Protein 3U2A (pdb70)

Solvent-accessible surface area: 6247 Å² total

CATH classification: 3.30.450.310

Structure (mmCIF, N/CA/C/O backbone):
data_3U2A
#
_entry.id   3U2A
#
_cell.length_a   63.799
_cell.length_b   41.895
_cell.length_c   48.659
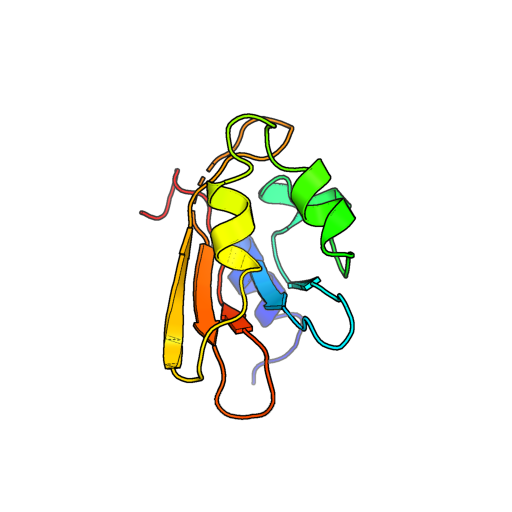_cell.angle_alpha   90.00
_cell.angle_beta   107.52
_cell.angle_gamma   90.00
#
_symmetry.space_group_name_H-M   'C 1 2 1'
#
loop_
_entity.id
_entity.type
_entity.pdbx_description
1 polymer 'GGDEF family protein'
2 water water
#
loop_
_atom_site.group_PDB
_atom_site.id
_atom_site.type_symbol
_atom_site.label_atom_id
_atom_site.label_alt_id
_atom_site.label_comp_id
_atom_site.label_asym_id
_atom_site.label_entity_id
_atom_site.label_seq_id
_atom_site.pdbx_PDB_ins_code
_atom_site.Cartn_x
_atom_site.Cartn_y
_atom_site.Cartn_z
_atom_site.occupancy
_atom_site.B_iso_or_equiv
_atom_site.auth_seq_id
_atom_site.auth_comp_id
_atom_site.auth_asym_id
_atom_site.auth_atom_id
_atom_site.pdbx_PDB_model_num
ATOM 1 N N . ILE A 1 9 ? 21.046 0.348 58.165 1.00 48.26 10 ILE A N 1
ATOM 2 C CA . ILE A 1 9 ? 21.130 0.051 56.703 1.00 44.83 10 ILE A CA 1
ATOM 3 C C . ILE A 1 9 ? 20.279 1.054 55.898 1.00 40.76 10 ILE A C 1
ATOM 4 O O . ILE A 1 9 ? 19.524 1.839 56.483 1.00 43.35 10 ILE A O 1
ATOM 9 N N . TRP A 1 10 ? 20.426 1.041 54.573 1.00 47.44 11 TRP A N 1
ATOM 10 C CA . TRP A 1 10 ? 19.594 1.858 53.688 1.00 37.09 11 TRP A CA 1
ATOM 11 C C . TRP A 1 10 ? 19.010 0.978 52.579 1.00 35.49 11 TRP A C 1
ATOM 12 O O . TRP A 1 10 ? 19.724 0.152 52.008 1.00 40.59 11 TRP A O 1
ATOM 23 N N . ASP A 1 11 ?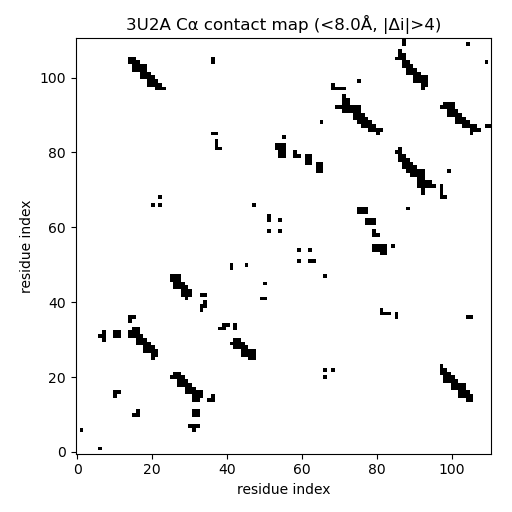 17.717 1.146 52.291 1.00 29.20 12 ASP A N 1
ATOM 24 C CA . ASP A 1 11 ? 17.037 0.398 51.223 1.00 25.56 12 ASP A CA 1
ATOM 25 C C . ASP A 1 11 ? 16.093 1.270 50.376 1.00 26.29 12 ASP A C 1
ATOM 26 O O . ASP A 1 11 ? 16.038 2.488 50.557 1.00 20.37 12 ASP A O 1
ATOM 31 N N . ALA A 1 12 ? 15.349 0.643 49.465 1.00 25.30 13 ALA A N 1
ATOM 32 C CA . ALA A 1 12 ? 14.470 1.374 48.538 1.00 25.56 13 ALA A CA 1
ATOM 33 C C . ALA A 1 12 ? 13.367 2.154 49.251 1.00 25.01 13 ALA A C 1
ATOM 34 O O . ALA A 1 12 ? 13.026 3.270 48.835 1.00 21.32 13 ALA A O 1
ATOM 36 N N . THR A 1 13 ? 12.819 1.571 50.320 1.00 24.15 14 THR A N 1
ATOM 37 C CA A THR A 1 13 ? 11.794 2.265 51.102 0.50 23.61 14 THR A CA 1
ATOM 38 C CA B THR A 1 13 ? 11.807 2.228 51.148 0.50 21.70 14 THR A CA 1
ATOM 39 C C . THR A 1 13 ? 12.352 3.504 51.796 1.00 20.77 14 THR A C 1
ATOM 40 O O . THR A 1 13 ? 11.677 4.530 51.827 1.00 19.65 14 THR A O 1
ATOM 47 N N . ALA A 1 14 ? 13.577 3.418 52.326 1.00 17.56 15 ALA A N 1
ATOM 48 C CA . ALA A 1 14 ? 14.245 4.587 52.924 1.00 19.02 15 ALA A CA 1
ATOM 49 C C . ALA A 1 14 ? 14.441 5.704 51.897 1.00 18.19 15 ALA A C 1
ATOM 50 O O . ALA A 1 14 ? 14.180 6.882 52.185 1.00 16.65 15 ALA A O 1
ATOM 52 N N . THR A 1 15 ? 14.877 5.336 50.695 1.00 14.85 16 THR A N 1
ATOM 53 C CA . THR A 1 15 ? 14.997 6.297 49.604 1.00 15.28 16 THR A CA 1
ATOM 54 C C . THR A 1 15 ? 13.667 7.001 49.335 1.00 14.34 16 THR A C 1
ATOM 55 O O . THR A 1 15 ? 13.622 8.228 49.305 1.00 13.44 16 THR A O 1
ATOM 59 N N . LEU A 1 16 ? 12.584 6.240 49.189 1.00 14.28 17 LEU A N 1
ATOM 60 C CA . LEU A 1 16 ? 11.284 6.853 48.915 1.00 15.63 17 LEU A CA 1
ATOM 61 C C . LEU A 1 16 ? 10.776 7.733 50.065 1.00 15.79 17 LEU A C 1
ATOM 62 O O . LEU A 1 16 ? 10.184 8.784 49.820 1.00 17.14 17 LEU A O 1
ATOM 67 N N . GLU A 1 17 ? 11.032 7.314 51.305 1.00 17.10 18 GLU A N 1
ATOM 68 C CA . GLU A 1 17 ? 10.651 8.080 52.492 1.00 18.25 18 GLU A CA 1
ATOM 69 C C . GLU A 1 17 ? 11.320 9.447 52.530 1.00 13.76 18 GLU A C 1
ATOM 70 O O . GLU A 1 17 ? 10.650 10.451 52.767 1.00 13.28 18 GLU A O 1
ATOM 76 N N . ALA A 1 18 ? 12.637 9.470 52.312 1.00 13.94 19 ALA A N 1
ATOM 77 C CA . ALA A 1 18 ? 13.401 10.716 52.314 1.00 12.97 19 ALA A CA 1
ATOM 78 C C . ALA A 1 18 ? 13.016 11.637 51.144 1.00 11.69 19 ALA A C 1
ATOM 79 O O . ALA A 1 18 ? 12.845 12.834 51.333 1.00 11.60 19 ALA A O 1
ATOM 81 N N . LEU A 1 19 ? 12.882 11.065 49.945 1.00 12.05 20 LEU A N 1
ATOM 82 C CA . LEU A 1 19 ? 12.442 11.810 48.759 1.00 12.70 20 LEU A CA 1
ATOM 83 C C . LEU A 1 19 ? 11.048 12.417 48.962 1.00 13.40 20 LEU A C 1
ATOM 84 O O . LEU A 1 19 ? 10.818 13.601 48.673 1.00 13.41 20 LEU A O 1
ATOM 89 N N . GLY A 1 20 ? 10.135 11.611 49.492 1.00 14.16 21 GLY A N 1
ATOM 90 C CA . GLY A 1 20 ? 8.771 12.053 49.778 1.00 15.56 21 GLY A CA 1
ATOM 91 C C . GLY A 1 20 ? 8.732 13.168 50.805 1.00 13.31 21 GLY A C 1
ATOM 92 O O . GLY A 1 20 ? 7.971 14.126 50.663 1.00 14.36 21 GLY A O 1
ATOM 93 N N . ALA A 1 21 ? 9.562 13.040 51.839 1.00 13.72 22 ALA A N 1
ATOM 94 C CA . ALA A 1 21 ? 9.626 14.009 52.931 1.00 14.26 22 ALA A CA 1
ATOM 95 C C . ALA A 1 21 ? 10.140 15.361 52.439 1.00 13.42 22 ALA A C 1
ATOM 96 O O . ALA A 1 21 ? 9.640 16.409 52.841 1.00 16.04 22 ALA A O 1
ATOM 98 N N . ALA A 1 22 ? 11.135 15.312 51.554 1.00 15.98 23 ALA A N 1
ATOM 99 C CA . ALA A 1 22 ? 11.718 16.502 50.950 1.00 17.05 23 ALA A CA 1
ATOM 100 C C . ALA A 1 22 ? 10.856 17.081 49.821 1.00 16.86 23 ALA A C 1
ATOM 101 O O . ALA A 1 22 ? 11.036 18.236 49.446 1.00 19.22 23 ALA A O 1
ATOM 103 N N . ASP A 1 23 ? 9.912 16.284 49.306 1.00 13.66 24 ASP A N 1
ATOM 104 C CA . ASP A 1 23 ? 9.080 16.641 48.143 1.00 14.46 24 ASP A CA 1
ATOM 105 C C . ASP A 1 23 ? 9.937 16.795 46.888 1.00 17.44 24 ASP A C 1
ATOM 106 O O . ASP A 1 23 ? 9.794 17.755 46.138 1.00 17.60 24 ASP A O 1
ATOM 111 N N . VAL A 1 24 ? 10.838 15.837 46.694 1.00 12.42 25 VAL A N 1
ATOM 112 C CA A VAL A 1 24 ? 11.836 15.847 45.622 0.50 11.94 25 VAL A CA 1
ATOM 113 C CA B VAL A 1 24 ? 11.737 15.876 45.544 0.50 11.94 25 VAL A CA 1
ATOM 114 C C . VAL A 1 24 ? 11.724 14.532 44.821 1.00 12.48 25 VAL A C 1
ATOM 115 O O . VAL A 1 24 ? 11.269 13.510 45.364 1.00 12.11 25 VAL A O 1
ATOM 122 N N . ALA A 1 25 ? 12.161 14.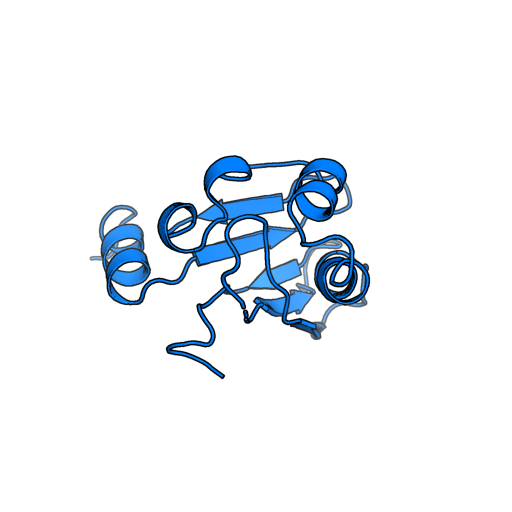540 43.563 1.00 12.86 26 ALA A N 1
ATOM 123 C CA . ALA A 1 25 ? 12.278 13.302 42.797 1.00 11.42 26 ALA A CA 1
ATOM 124 C C . ALA A 1 25 ? 13.667 13.196 42.161 1.00 11.90 26 ALA A C 1
ATOM 125 O O . ALA A 1 25 ? 14.371 14.201 41.987 1.00 13.17 26 ALA A O 1
ATOM 127 N N . LEU A 1 26 ? 14.071 11.972 41.847 1.00 11.57 27 LEU A N 1
ATOM 128 C CA . LEU A 1 26 ? 15.315 11.748 41.134 1.00 10.95 27 LEU A CA 1
ATOM 129 C C . LEU A 1 26 ? 14.984 11.411 39.684 1.00 10.90 27 LEU A C 1
ATOM 130 O O . LEU A 1 26 ? 13.938 10.840 39.402 1.00 13.12 27 LEU A O 1
ATOM 135 N N . TRP A 1 27 ? 15.873 11.776 38.772 1.00 11.72 28 TRP A N 1
ATOM 136 C CA . TRP A 1 27 ? 15.662 11.509 37.351 1.00 11.83 28 TRP A CA 1
ATOM 137 C C . TRP A 1 27 ? 16.949 11.035 36.696 1.00 13.30 28 TRP A C 1
ATOM 138 O O . TRP A 1 27 ? 18.065 11.417 37.112 1.00 12.85 28 TRP A O 1
ATOM 149 N N . ILE A 1 28 ? 16.776 10.170 35.696 1.00 11.40 29 ILE A N 1
ATOM 150 C CA . ILE A 1 28 ? 17.843 9.779 34.783 1.00 12.03 29 ILE A CA 1
ATOM 151 C C . ILE A 1 28 ? 17.312 9.914 33.358 1.00 11.65 29 ILE A C 1
ATOM 152 O O . ILE A 1 28 ? 16.215 9.443 33.054 1.00 13.10 29 ILE A O 1
ATOM 157 N N . TRP A 1 29 ? 18.101 10.563 32.503 1.00 12.64 30 TRP A N 1
ATOM 158 C CA . TRP A 1 29 ? 17.733 10.783 31.103 1.00 11.08 30 TRP A CA 1
ATOM 159 C C . TRP A 1 29 ? 18.711 1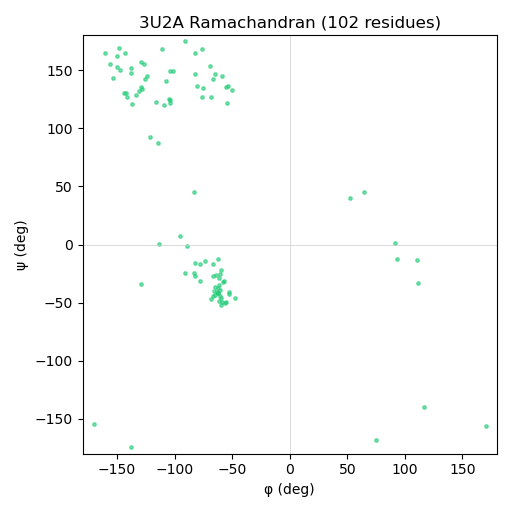0.046 30.193 1.00 11.40 30 TRP A C 1
ATOM 160 O O . TRP A 1 29 ? 19.937 10.234 30.274 1.00 12.02 30 TRP A O 1
ATOM 171 N N . GLU A 1 30 ? 18.171 9.164 29.361 1.00 11.65 31 GLU A N 1
ATOM 172 C CA . GLU A 1 30 ? 18.999 8.353 28.463 1.00 14.12 31 GLU A CA 1
ATOM 173 C C . GLU A 1 30 ? 18.584 8.610 27.019 1.00 13.79 31 GLU A C 1
ATOM 174 O O . GLU A 1 30 ? 17.659 7.949 26.516 1.00 14.27 31 GLU A O 1
ATOM 180 N N . PRO A 1 31 ? 19.244 9.572 26.342 1.00 12.99 32 PRO A N 1
ATOM 181 C CA . PRO A 1 31 ? 18.840 9.875 24.968 1.00 14.38 32 PRO A CA 1
ATOM 182 C C . PRO A 1 31 ? 18.981 8.693 24.004 1.00 15.66 32 PRO A C 1
ATOM 183 O O . PRO A 1 31 ? 18.220 8.610 23.049 1.00 16.17 32 PRO A O 1
ATOM 187 N N . GLU A 1 32 ? 19.932 7.788 24.261 1.00 14.01 33 GLU A N 1
ATOM 188 C CA . GLU A 1 32 ? 20.124 6.598 23.424 1.00 19.20 33 GLU A CA 1
ATOM 189 C C . GLU A 1 32 ? 18.876 5.729 23.332 1.00 18.74 33 GLU A C 1
ATOM 190 O O . GLU A 1 32 ? 18.638 5.090 22.310 1.00 20.94 33 GLU A O 1
ATOM 196 N N . THR A 1 33 ? 18.095 5.710 24.409 1.00 16.51 34 THR A N 1
ATOM 197 C CA . THR A 1 33 ? 16.921 4.833 24.513 1.00 16.10 34 THR A CA 1
ATOM 198 C C . THR A 1 33 ? 15.616 5.631 24.552 1.00 13.38 34 THR A C 1
ATOM 199 O O . THR A 1 33 ? 14.520 5.051 24.619 1.00 14.44 34 THR A O 1
ATOM 203 N N . ASP A 1 34 ? 15.741 6.957 24.483 1.00 13.71 35 ASP A N 1
ATOM 204 C CA . ASP A 1 34 ? 14.608 7.893 24.617 1.00 15.54 35 ASP A CA 1
ATOM 205 C C . ASP A 1 34 ? 13.784 7.641 25.892 1.00 15.36 35 ASP A C 1
ATOM 206 O O . ASP A 1 34 ? 12.544 7.697 25.872 1.00 15.93 35 ASP A O 1
ATOM 211 N N . ARG A 1 35 ? 14.491 7.348 26.983 1.00 13.31 36 ARG A N 1
ATOM 212 C CA A ARG A 1 35 ? 13.870 7.014 28.260 0.50 14.29 36 ARG A CA 1
ATOM 213 C CA B ARG A 1 35 ? 13.860 7.023 28.254 0.50 14.19 36 ARG A CA 1
ATOM 214 C C . ARG A 1 35 ? 14.257 8.021 29.338 1.00 15.00 36 ARG A C 1
ATOM 215 O O . ARG A 1 35 ? 15.449 8.171 29.656 1.00 12.97 36 ARG A O 1
ATOM 230 N N . LEU A 1 36 ? 13.253 8.706 29.891 1.00 12.25 37 LEU A N 1
ATOM 231 C CA . LEU A 1 36 ? 13.425 9.527 31.086 1.00 11.40 37 LEU A CA 1
ATOM 232 C C . LEU A 1 36 ? 12.815 8.734 32.244 1.00 11.95 37 LEU A C 1
ATOM 233 O O . LEU A 1 36 ? 11.634 8.373 32.212 1.00 15.89 37 LEU A O 1
ATOM 238 N N . ARG A 1 37 ? 13.613 8.445 33.261 1.00 12.65 38 ARG A N 1
ATOM 239 C CA . ARG A 1 37 ? 13.112 7.729 34.435 1.00 14.51 38 ARG A CA 1
ATOM 240 C C . ARG A 1 37 ? 12.996 8.640 35.647 1.00 15.47 38 ARG A C 1
ATOM 241 O O . ARG A 1 37 ? 13.864 9.488 35.877 1.00 12.18 38 ARG A O 1
ATOM 249 N N . LEU A 1 38 ? 11.919 8.454 36.416 1.00 12.71 39 LEU A N 1
ATOM 250 C CA . LEU A 1 38 ? 11.687 9.200 37.655 1.00 14.03 39 LEU A CA 1
ATOM 251 C C . LEU A 1 38 ? 11.485 8.287 38.864 1.00 19.48 39 LEU A C 1
ATOM 252 O O . LEU A 1 38 ? 10.905 7.200 38.747 1.00 18.85 39 LEU A O 1
ATOM 257 N N . ASN A 1 39 ? 11.974 8.740 40.018 1.00 16.02 40 ASN A N 1
ATOM 258 C CA . ASN A 1 39 ? 11.810 8.043 41.287 1.00 14.83 40 ASN A CA 1
ATOM 259 C C . ASN A 1 39 ? 11.623 9.059 42.415 1.00 15.22 40 ASN A C 1
ATOM 260 O O . ASN A 1 39 ? 12.397 10.004 42.539 1.00 16.13 40 ASN A O 1
ATOM 265 N N . GLY A 1 40 ? 10.602 8.855 43.238 1.00 17.11 41 GLY A N 1
ATOM 266 C CA . GLY A 1 40 ? 10.351 9.739 44.376 1.00 15.73 41 GLY A CA 1
ATOM 267 C C . GLY A 1 40 ? 9.028 10.456 44.239 1.00 14.87 41 GLY A C 1
ATOM 268 O O . GLY A 1 40 ? 8.047 9.871 43.776 1.00 14.65 41 GLY A O 1
ATOM 269 N N . ALA A 1 41 ? 9.013 11.738 44.605 1.00 13.99 42 ALA A N 1
ATOM 270 C CA . ALA A 1 41 ? 7.766 12.505 44.742 1.00 15.17 42 ALA A CA 1
ATOM 271 C C . ALA A 1 41 ? 7.250 13.070 43.414 1.00 14.72 42 ALA A C 1
ATOM 272 O O . ALA A 1 41 ? 6.839 14.242 43.339 1.00 15.17 42 ALA A O 1
ATOM 274 N N . ALA A 1 42 ? 7.256 12.237 42.371 1.00 14.72 43 ALA A N 1
ATOM 275 C CA . ALA A 1 42 ? 6.822 12.683 41.043 1.00 15.82 43 ALA A CA 1
ATOM 276 C C . ALA A 1 42 ? 5.376 13.192 41.067 1.00 16.75 43 ALA A C 1
ATOM 277 O O . ALA A 1 42 ? 5.095 14.294 40.581 1.00 14.45 43 ALA A O 1
ATOM 279 N N . ARG A 1 43 ? 4.470 12.412 41.651 1.00 16.84 44 ARG A N 1
ATOM 280 C CA . ARG A 1 43 ? 3.056 12.799 41.713 1.00 19.73 44 ARG A CA 1
ATOM 281 C C . ARG A 1 43 ? 2.849 14.170 42.367 1.00 20.11 44 ARG A C 1
ATOM 282 O O . ARG A 1 43 ? 2.148 15.032 41.811 1.00 19.68 44 ARG A O 1
ATOM 290 N N . ALA A 1 44 ? 3.473 14.368 43.534 1.00 19.07 45 ALA A N 1
ATOM 291 C CA . ALA A 1 44 ? 3.407 15.633 44.263 1.00 18.79 45 ALA A CA 1
ATOM 292 C C . ALA A 1 44 ? 3.886 16.825 43.440 1.00 20.90 45 ALA A C 1
ATOM 293 O O . ALA A 1 44 ? 3.395 17.948 43.616 1.00 20.75 45 ALA A O 1
ATOM 295 N N . LEU A 1 45 ? 4.838 16.578 42.542 1.00 17.03 46 LEU A N 1
ATOM 296 C CA . LEU A 1 45 ? 5.445 17.640 41.754 1.00 18.79 46 LEU A CA 1
ATOM 297 C C . LEU A 1 45 ? 4.725 17.932 40.433 1.00 19.36 46 LEU A C 1
ATOM 298 O O . LEU A 1 45 ? 5.139 18.823 39.683 1.00 20.10 46 LEU A O 1
ATOM 303 N N . GLY A 1 46 ? 3.666 17.179 40.145 1.00 16.85 47 GLY A N 1
ATOM 304 C CA . GLY A 1 46 ? 2.945 17.330 38.882 1.00 16.89 47 GLY A CA 1
ATOM 305 C C . GLY A 1 46 ? 3.474 16.403 37.798 1.00 18.55 47 GLY A C 1
ATOM 306 O O . GLY A 1 46 ? 2.965 16.384 36.668 1.00 18.56 47 GLY A O 1
ATOM 307 N N . LEU A 1 47 ? 4.474 15.599 38.159 1.00 14.78 48 LEU A N 1
ATOM 308 C CA . LEU A 1 47 ? 5.164 14.736 37.199 1.00 14.57 48 LEU A CA 1
ATOM 309 C C . LEU A 1 47 ? 4.614 13.311 37.159 1.00 14.63 48 LEU A C 1
ATOM 310 O O . LEU A 1 47 ? 5.164 12.436 36.488 1.00 16.35 48 LEU A O 1
ATOM 315 N N . GLY A 1 48 ? 3.514 13.090 37.872 1.00 13.34 49 GLY A N 1
ATOM 316 C CA . GLY A 1 48 ? 2.872 11.783 37.937 1.00 16.70 49 GLY A CA 1
ATOM 317 C C . GLY A 1 48 ? 2.646 11.076 36.611 1.00 19.87 49 GLY A C 1
ATOM 318 O O . GLY A 1 48 ? 2.930 9.881 36.510 1.00 22.58 49 GLY A O 1
ATOM 319 N N . PRO A 1 49 ? 2.129 11.795 35.590 1.00 21.01 50 PRO A N 1
ATOM 320 C CA . PRO A 1 49 ? 1.911 11.199 34.261 1.00 20.66 50 PRO A CA 1
ATOM 321 C C . PRO A 1 49 ? 3.170 10.650 33.574 1.00 22.29 50 PRO A C 1
ATOM 322 O O . PRO A 1 49 ? 3.060 9.802 32.689 1.00 23.54 50 PRO A O 1
ATOM 326 N N . LEU A 1 50 ? 4.340 11.131 33.980 1.00 18.64 51 LEU A N 1
ATOM 327 C CA . LEU A 1 50 ? 5.609 10.709 33.384 1.00 18.68 51 LEU A CA 1
ATOM 328 C C . LEU A 1 50 ? 6.242 9.520 34.087 1.00 17.94 51 LEU A C 1
ATOM 329 O O . LEU A 1 50 ? 7.055 8.813 33.497 1.00 19.21 51 LEU A O 1
ATOM 334 N N . ALA A 1 51 ? 5.905 9.337 35.3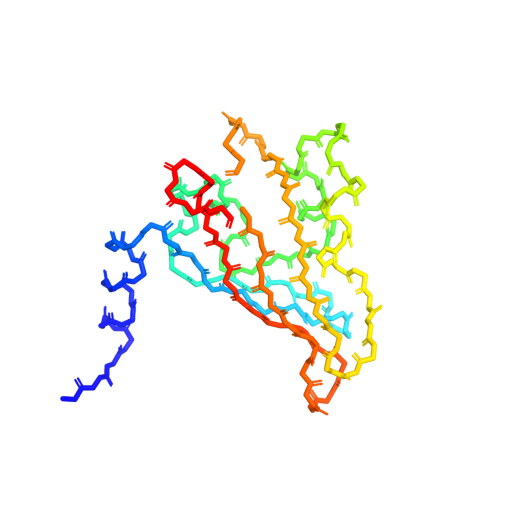57 1.00 17.85 52 ALA A N 1
ATOM 335 C CA . ALA A 1 51 ? 6.541 8.311 36.187 1.00 16.60 52 ALA A CA 1
ATOM 336 C C . ALA A 1 51 ? 5.895 6.946 35.961 1.00 19.16 52 ALA A C 1
ATOM 337 O O . ALA A 1 51 ? 4.685 6.872 35.742 1.00 21.17 52 ALA A O 1
ATOM 339 N N . PRO A 1 52 ? 6.678 5.854 36.050 1.00 18.91 53 PRO A N 1
ATOM 340 C CA . PRO A 1 52 ? 8.102 5.733 36.402 1.00 17.81 53 PRO A CA 1
ATOM 341 C C . PRO A 1 52 ? 9.074 6.003 35.239 1.00 17.04 53 PRO A C 1
ATOM 342 O O . PRO A 1 52 ? 10.276 6.205 35.466 1.00 17.48 53 PRO A O 1
ATOM 346 N N . GLU A 1 53 ? 8.556 5.988 34.011 1.00 17.33 54 GLU A N 1
ATOM 347 C CA . GLU A 1 53 ? 9.374 6.177 32.812 1.00 17.05 54 GLU A CA 1
ATOM 348 C C . GLU A 1 53 ? 8.534 6.749 31.694 1.00 16.30 54 GLU A C 1
ATOM 349 O O . GLU A 1 53 ? 7.363 6.404 31.569 1.00 18.05 54 GLU A O 1
ATOM 355 N N . CYS A 1 54 ? 9.133 7.628 30.894 1.00 14.67 55 CYS A N 1
ATOM 356 C CA . CYS A 1 54 ? 8.451 8.225 29.744 1.00 13.02 55 CYS A CA 1
ATOM 357 C C . CYS A 1 54 ? 9.418 8.522 28.611 1.00 13.65 55 CYS A C 1
ATOM 358 O O . CYS A 1 54 ? 10.634 8.460 28.790 1.00 14.62 55 CYS A O 1
ATOM 361 N N . SER A 1 55 ? 8.857 8.848 27.447 1.00 14.71 56 SER A N 1
ATOM 362 C CA . SER A 1 55 ? 9.627 9.317 26.307 1.00 14.82 56 SER A CA 1
ATOM 363 C C . SER A 1 55 ? 9.922 10.807 26.420 1.00 14.14 56 SER A C 1
ATOM 364 O O . SER A 1 55 ? 9.284 11.536 27.198 1.00 12.30 56 SER A O 1
ATOM 367 N N . SER A 1 56 ? 10.865 11.276 25.614 1.00 14.09 57 SER A N 1
ATOM 368 C CA . SER A 1 56 ? 11.108 12.716 25.540 1.00 13.99 57 SER A CA 1
ATOM 369 C C . SER A 1 56 ? 9.869 13.482 25.035 1.00 14.46 57 SER A C 1
ATOM 370 O O . SER A 1 56 ? 9.588 14.593 25.498 1.00 15.89 57 SER A O 1
ATOM 373 N N . ALA A 1 57 ? 9.106 12.878 24.122 1.00 14.60 58 ALA A N 1
ATOM 374 C CA . ALA A 1 57 ? 7.876 13.508 23.630 1.00 15.47 58 ALA A CA 1
ATOM 375 C C . ALA A 1 57 ? 6.838 13.714 24.729 1.00 16.25 58 ALA A C 1
ATOM 376 O O . ALA A 1 57 ? 6.208 14.770 24.787 1.00 14.26 58 ALA A O 1
ATOM 378 N N . ALA A 1 58 ? 6.671 12.716 25.600 1.00 14.93 59 ALA A N 1
ATOM 379 C CA . ALA A 1 58 ? 5.744 12.800 26.728 1.00 15.79 59 ALA A CA 1
ATOM 380 C C . ALA A 1 58 ? 6.166 13.911 27.699 1.00 15.43 59 ALA A C 1
ATOM 381 O O . ALA A 1 58 ? 5.328 14.658 28.217 1.00 14.25 59 ALA A O 1
ATOM 383 N N . PHE A 1 59 ? 7.471 13.998 27.935 1.00 14.47 60 PHE A N 1
ATOM 384 C CA . PHE A 1 59 ? 8.072 15.015 28.783 1.00 15.40 60 PHE A CA 1
ATOM 385 C C . PHE A 1 59 ? 7.760 16.421 28.233 1.00 16.07 60 PHE A C 1
ATOM 386 O O . PHE A 1 59 ? 7.239 17.283 28.963 1.00 13.52 60 PHE A O 1
ATOM 394 N N . ARG A 1 60 ? 8.048 16.643 26.952 1.00 14.43 61 ARG A N 1
ATOM 395 C CA . ARG A 1 60 ? 7.783 17.957 26.323 1.00 14.04 61 ARG A CA 1
ATOM 396 C C . ARG A 1 60 ? 6.303 18.323 26.366 1.00 18.05 61 ARG A C 1
ATOM 397 O O . ARG A 1 60 ? 5.950 19.487 26.602 1.00 17.46 61 ARG A O 1
ATOM 405 N N . ALA A 1 61 ? 5.445 17.324 26.156 1.00 16.69 62 ALA A N 1
ATOM 406 C CA . ALA A 1 61 ? 3.998 17.519 26.104 1.00 18.29 62 ALA A CA 1
ATOM 407 C C . ALA A 1 61 ? 3.412 17.943 27.452 1.00 17.35 62 ALA A C 1
ATOM 408 O O . ALA A 1 61 ? 2.394 18.623 27.502 1.00 19.12 62 ALA A O 1
ATOM 410 N N . LEU A 1 62 ? 4.066 17.554 28.539 1.00 15.83 63 LEU A N 1
ATOM 411 C CA . LEU A 1 62 ? 3.594 17.883 29.872 1.00 17.11 63 LEU A CA 1
ATOM 412 C C . LEU A 1 62 ? 3.997 19.291 30.316 1.00 14.33 63 LEU A C 1
ATOM 413 O O . LEU A 1 62 ? 3.316 19.891 31.141 1.00 16.24 63 LEU A O 1
ATOM 418 N N . ALA A 1 63 ? 5.103 19.809 29.787 1.00 13.49 64 ALA A N 1
ATOM 419 C CA . ALA A 1 63 ? 5.510 21.188 30.045 1.00 12.07 64 ALA A CA 1
ATOM 420 C C . ALA A 1 63 ? 4.410 22.156 29.592 1.00 13.51 64 ALA A C 1
ATOM 421 O O . ALA A 1 63 ? 3.719 21.887 28.605 1.00 13.60 64 ALA A O 1
ATOM 423 N N . LEU A 1 64 ? 4.227 23.258 30.318 1.00 13.39 65 LEU A N 1
ATOM 424 C CA . LEU A 1 64 ? 3.427 24.360 29.780 1.00 14.61 65 LEU A CA 1
ATOM 425 C C . LEU A 1 64 ? 4.047 24.752 28.432 1.00 13.09 65 LEU A C 1
ATOM 426 O O . LEU A 1 64 ? 5.271 24.798 28.311 1.00 13.48 65 LEU A O 1
ATOM 431 N N . PRO A 1 65 ? 3.207 24.972 27.399 1.00 13.86 66 PRO A N 1
ATOM 432 C CA . PRO A 1 65 ? 3.760 25.226 26.070 1.00 14.00 66 PRO A CA 1
ATOM 433 C C . PRO A 1 65 ? 4.795 26.355 26.053 1.00 14.57 66 PRO A C 1
ATOM 434 O O . PRO A 1 65 ? 5.835 26.204 25.415 1.00 14.95 66 PRO A O 1
ATOM 438 N N . GLN A 1 66 ? 4.531 27.456 26.761 1.00 14.82 67 GLN A N 1
ATOM 439 C CA . GLN A 1 66 ? 5.461 28.600 26.794 1.00 15.34 67 GLN A CA 1
ATOM 440 C C . GLN A 1 66 ? 6.794 28.299 27.494 1.00 16.57 67 GLN A C 1
ATOM 441 O O . GLN A 1 66 ? 7.770 29.047 27.335 1.00 16.26 67 GLN A O 1
ATOM 447 N N . ASP A 1 67 ? 6.821 27.208 28.264 1.00 16.58 68 ASP A N 1
ATOM 448 C CA . ASP A 1 67 ? 8.013 26.789 29.008 1.00 14.47 68 ASP A CA 1
ATOM 449 C C . ASP A 1 67 ? 8.809 25.674 28.327 1.00 17.29 68 ASP A C 1
ATOM 450 O O . ASP A 1 67 ? 9.746 25.137 28.928 1.00 17.34 68 ASP A O 1
ATOM 455 N N A ARG A 1 68 ? 8.468 25.335 27.086 0.50 16.52 69 ARG A N 1
ATOM 456 N N B ARG A 1 68 ? 8.426 25.328 27.094 0.50 15.54 69 ARG A N 1
ATOM 457 C CA A ARG A 1 68 ? 9.104 24.191 26.431 0.50 16.12 69 ARG A CA 1
ATOM 458 C CA B ARG A 1 68 ? 9.057 24.227 26.360 0.50 14.33 69 ARG A CA 1
ATOM 459 C C A ARG A 1 68 ? 10.565 24.386 26.025 0.50 14.80 69 ARG A C 1
ATOM 460 C C B ARG A 1 68 ? 10.560 24.412 26.156 0.50 13.01 69 ARG A C 1
ATOM 461 O O A ARG A 1 68 ? 11.306 23.408 25.917 0.50 16.26 69 ARG A O 1
ATOM 462 O O B ARG A 1 68 ? 11.317 23.454 26.318 0.50 11.83 69 ARG A O 1
ATOM 477 N N . ALA A 1 69 ? 10.986 25.636 25.838 1.00 13.58 70 ALA A N 1
ATOM 478 C CA . ALA A 1 69 ? 12.419 25.933 25.652 1.00 14.63 70 ALA A CA 1
ATOM 479 C C . ALA A 1 69 ? 13.211 25.575 26.907 1.00 12.75 70 ALA A C 1
ATOM 480 O O . ALA A 1 69 ? 14.276 24.946 26.815 1.00 13.44 70 ALA A O 1
ATOM 482 N N . GLN A 1 70 ? 12.688 25.968 28.071 1.00 13.84 71 GLN A N 1
ATOM 483 C CA . GLN A 1 70 ? 13.305 25.616 29.352 1.00 17.13 71 GLN A CA 1
ATOM 484 C C . GLN A 1 70 ? 13.298 24.106 29.638 1.00 14.33 71 GLN A C 1
ATOM 485 O O . GLN A 1 70 ? 14.312 23.563 30.070 1.00 16.47 71 GLN A O 1
ATOM 491 N N . ALA A 1 71 ? 12.176 23.426 29.365 1.00 12.54 72 ALA A N 1
ATOM 492 C CA . ALA A 1 71 ? 12.097 21.952 29.439 1.00 14.08 72 ALA A CA 1
ATOM 493 C C . ALA A 1 71 ? 13.183 21.247 28.621 1.00 14.93 72 ALA A C 1
ATOM 494 O O . ALA A 1 71 ? 13.766 20.244 29.061 1.00 12.63 72 ALA A O 1
ATOM 496 N N . GLU A 1 72 ? 13.444 21.778 27.424 1.00 12.43 73 GLU A N 1
ATOM 497 C CA . GLU A 1 72 ? 14.409 21.189 26.509 1.00 12.73 73 GLU A CA 1
ATOM 498 C C . GLU A 1 72 ? 15.818 21.219 27.065 1.00 14.51 73 GLU A C 1
ATOM 499 O O . GLU A 1 72 ? 16.643 20.371 26.690 1.00 12.17 73 GLU A O 1
ATOM 505 N N . GLU A 1 73 ? 16.097 22.186 27.946 1.00 12.13 74 GLU A N 1
ATOM 506 C CA . GLU A 1 73 ? 17.411 22.286 28.591 1.00 15.32 74 GLU A CA 1
ATOM 507 C C . GLU A 1 73 ? 17.756 21.047 29.428 1.00 14.84 74 GLU A C 1
ATOM 508 O O . GLU A 1 73 ? 18.936 20.753 29.635 1.00 14.58 74 GLU A O 1
ATOM 514 N N . VAL A 1 74 ? 16.735 20.325 29.903 1.00 13.79 75 VAL A N 1
ATOM 515 C CA . VAL A 1 74 ? 16.947 19.026 30.542 1.00 13.17 75 VAL A CA 1
ATOM 516 C C . VAL A 1 74 ? 17.417 17.950 29.537 1.00 13.35 75 VAL A C 1
ATOM 517 O O . VAL A 1 74 ? 18.387 17.226 29.806 1.00 14.52 75 VAL A O 1
ATOM 521 N N . LEU A 1 75 ? 16.742 17.867 28.387 1.00 12.89 76 LEU A N 1
ATOM 522 C CA . LEU A 1 75 ? 16.925 16.767 27.416 1.00 11.77 76 LEU A CA 1
ATOM 523 C C . LEU A 1 75 ? 18.100 16.937 26.465 1.00 12.42 76 LEU A C 1
ATOM 524 O O . LEU A 1 75 ? 18.603 15.938 25.937 1.00 16.66 76 LEU A O 1
ATOM 529 N N . LYS A 1 76 ? 18.508 18.186 26.234 1.00 12.73 77 LYS A N 1
ATOM 530 C CA . LYS A 1 76 ? 19.603 18.500 25.309 1.00 13.57 77 LYS A CA 1
ATOM 531 C C . LYS A 1 76 ? 20.858 17.729 25.676 1.00 13.96 77 LYS A C 1
ATOM 532 O O . LYS A 1 76 ? 21.350 17.870 26.790 1.00 15.91 77 LYS A O 1
ATOM 538 N N . PRO A 1 77 ? 21.395 16.918 24.740 1.00 16.00 78 PRO A N 1
ATOM 539 C CA . PRO A 1 77 ? 22.640 16.204 25.080 1.00 16.26 78 PRO A CA 1
ATOM 540 C C . PRO A 1 77 ? 23.795 17.169 25.305 1.00 15.87 78 PRO A C 1
ATOM 541 O O . PRO A 1 77 ? 23.851 18.240 24.684 1.00 18.06 78 PRO A O 1
ATOM 545 N N . ARG A 1 78 ? 24.685 16.807 26.219 1.00 16.14 79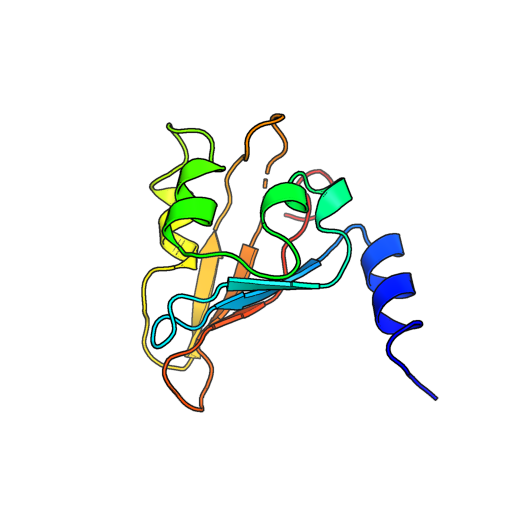 ARG A N 1
ATOM 546 C CA . ARG A 1 78 ? 25.863 17.611 26.507 1.00 16.40 79 ARG A CA 1
ATOM 547 C C . ARG A 1 78 ? 27.026 16.674 26.788 1.00 13.89 79 ARG A C 1
ATOM 548 O O . ARG A 1 78 ? 26.834 15.477 27.048 1.00 16.41 79 ARG A O 1
ATOM 556 N N . GLU A 1 79 ? 28.231 17.231 26.764 1.00 15.55 80 GLU A N 1
ATOM 557 C CA . GLU A 1 79 ? 29.435 16.457 27.054 1.00 15.55 80 GLU A CA 1
ATOM 558 C C . GLU A 1 79 ? 29.485 16.072 28.530 1.00 15.70 80 GLU A C 1
ATOM 559 O O . GLU A 1 79 ? 28.898 16.766 29.367 1.00 16.14 80 GLU A O 1
ATOM 565 N N . PRO A 1 80 ? 30.172 14.962 28.862 1.00 17.40 81 PRO A N 1
ATOM 566 C CA . PRO A 1 80 ? 30.265 14.540 30.261 1.00 17.38 81 PRO A CA 1
ATOM 567 C C . PRO A 1 80 ? 30.781 15.651 31.170 1.00 17.27 81 PRO A C 1
ATOM 568 O O . PRO A 1 80 ? 31.722 16.364 30.805 1.00 19.09 81 PRO A O 1
ATOM 572 N N . GLY A 1 81 ? 30.144 15.803 32.327 1.00 15.03 82 GLY A N 1
ATOM 573 C CA . GLY A 1 81 ? 30.503 16.851 33.265 1.00 16.95 82 GLY A CA 1
ATOM 574 C C . GLY A 1 81 ? 29.708 18.138 33.124 1.00 16.58 82 GLY A C 1
ATOM 575 O O . GLY A 1 81 ? 29.762 18.990 34.016 1.00 16.27 82 GLY A O 1
ATOM 576 N N . SER A 1 82 ? 28.964 18.283 32.022 1.00 15.01 83 SER A N 1
ATOM 577 C CA . SER A 1 82 ? 28.139 19.473 31.792 1.00 14.95 83 SER A CA 1
ATOM 578 C C . SER A 1 82 ? 26.966 19.543 32.778 1.00 14.54 83 SER A C 1
ATOM 579 O O . SER A 1 82 ? 26.200 18.585 32.912 1.00 17.03 83 SER A O 1
ATOM 582 N N . GLU A 1 83 ? 26.842 20.674 33.469 1.00 14.36 84 GLU A N 1
ATOM 583 C CA . GLU A 1 83 ? 25.728 20.881 34.394 1.00 15.90 84 GLU A CA 1
ATOM 584 C C . GLU A 1 83 ? 24.407 20.969 33.644 1.00 15.34 84 GLU A C 1
ATOM 585 O O . GLU A 1 83 ? 24.354 21.494 32.526 1.00 17.83 84 GLU A O 1
ATOM 591 N N . VAL A 1 84 ? 23.363 20.407 34.251 1.00 13.39 85 VAL A N 1
ATOM 592 C CA . VAL A 1 84 ? 21.989 20.583 33.801 1.00 13.14 85 VAL A CA 1
ATOM 593 C C . VAL A 1 84 ? 21.293 21.456 34.837 1.00 12.46 85 VAL A C 1
ATOM 594 O O . VAL A 1 84 ? 21.239 21.105 36.023 1.00 14.57 85 VAL A O 1
ATOM 598 N N . VAL A 1 85 ? 20.794 22.611 34.397 1.00 13.72 86 VAL A N 1
ATOM 599 C CA . VAL A 1 85 ? 20.006 23.507 35.248 1.00 18.92 86 VAL A CA 1
ATOM 600 C C . VAL A 1 85 ? 18.819 24.008 34.426 1.00 19.22 86 VAL A C 1
ATOM 601 O O . VAL A 1 85 ? 18.985 24.606 33.355 1.00 18.75 86 VAL A O 1
ATOM 605 N N . ALA A 1 86 ? 17.617 23.737 34.910 1.00 16.37 87 ALA A N 1
ATOM 606 C CA . ALA A 1 86 ? 16.427 24.169 34.198 1.00 16.32 87 ALA A CA 1
ATOM 607 C C . ALA A 1 86 ? 15.305 24.422 35.178 1.00 15.03 87 ALA A C 1
ATOM 608 O O . ALA A 1 86 ? 15.254 23.824 36.258 1.00 15.60 87 ALA A O 1
ATOM 610 N N . ARG A 1 87 ? 14.396 25.311 34.801 1.00 13.67 88 ARG A N 1
ATOM 611 C CA . ARG A 1 87 ? 13.205 25.523 35.606 1.00 16.63 88 ARG A CA 1
ATOM 612 C C . ARG A 1 87 ? 12.017 25.755 34.698 1.00 17.62 88 ARG A C 1
ATOM 613 O O . ARG A 1 87 ? 12.095 26.551 33.772 1.00 16.80 88 ARG A O 1
ATOM 621 N N . PHE A 1 88 ? 10.932 25.039 34.944 1.00 15.63 89 PHE A N 1
ATOM 622 C CA . PHE A 1 88 ? 9.740 25.185 34.111 1.00 14.51 89 PHE A CA 1
ATOM 623 C C . PHE A 1 88 ? 8.518 24.651 34.828 1.00 16.85 89 PHE A C 1
ATOM 624 O O . PHE A 1 88 ? 8.638 23.928 35.828 1.00 16.00 89 PHE A O 1
ATOM 632 N N . ARG A 1 89 ? 7.344 25.014 34.314 1.00 17.93 90 ARG A N 1
ATOM 633 C CA . ARG A 1 89 ? 6.089 24.567 34.892 1.00 19.69 90 ARG A CA 1
ATOM 634 C C . ARG A 1 89 ? 5.560 23.430 34.052 1.00 19.68 90 ARG A C 1
ATOM 635 O O . ARG A 1 89 ? 5.811 23.389 32.852 1.00 17.57 90 ARG A O 1
ATOM 643 N N . VAL A 1 90 ? 4.839 22.510 34.688 1.00 20.28 91 VAL A N 1
ATOM 644 C CA . VAL A 1 90 ? 4.102 21.475 33.962 1.00 21.57 91 VAL A CA 1
ATOM 645 C C . VAL A 1 90 ? 2.613 21.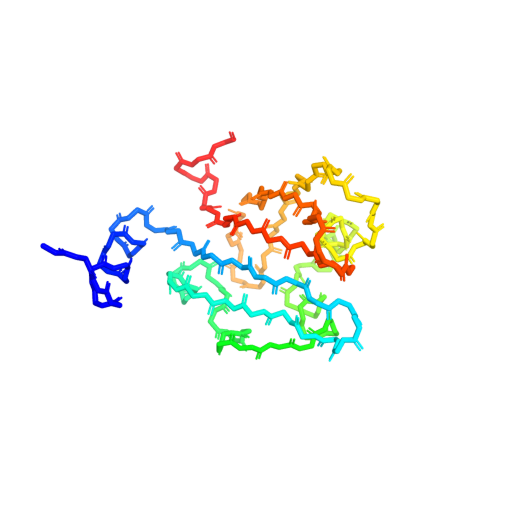739 34.120 1.00 20.01 91 VAL A C 1
ATOM 646 O O . VAL A 1 90 ? 2.217 22.572 34.943 1.00 20.68 91 VAL A O 1
ATOM 650 N N . ARG A 1 91 ? 1.792 21.039 33.335 1.00 23.16 92 ARG A N 1
ATOM 651 C CA . ARG A 1 91 ? 0.329 21.142 33.442 1.00 23.89 92 ARG A CA 1
ATOM 652 C C . ARG A 1 91 ? -0.091 20.964 34.896 1.00 24.23 92 ARG A C 1
ATOM 653 O O . ARG A 1 91 ? 0.378 20.047 35.573 1.00 26.21 92 ARG A O 1
ATOM 661 N N . GLY A 1 92 ? -0.957 21.850 35.380 1.00 24.29 93 GLY A N 1
ATOM 662 C CA . GLY A 1 92 ? -1.297 21.899 36.802 1.00 28.93 93 GLY A CA 1
ATOM 663 C C . GLY A 1 92 ? -0.748 23.177 37.411 1.00 34.36 93 GLY A C 1
ATOM 664 O O . GLY A 1 92 ? -1.334 23.741 38.339 1.00 37.77 93 GLY A O 1
ATOM 665 N N . GLY A 1 93 ? 0.393 23.625 36.889 1.00 33.23 94 GLY A N 1
ATOM 666 C CA . GLY A 1 93 ? 0.934 24.941 37.211 1.00 33.32 94 GLY A CA 1
ATOM 667 C C . GLY A 1 93 ? 2.205 25.033 38.042 1.00 30.58 94 GLY A C 1
ATOM 668 O O . GLY A 1 93 ? 2.798 26.113 38.113 1.00 36.56 94 GLY A O 1
ATOM 669 N N . GLU A 1 94 ? 2.646 23.945 38.674 1.00 29.98 95 GLU A N 1
ATOM 670 C CA . GLU A 1 94 ? 3.793 24.085 39.595 1.00 30.61 95 GLU A CA 1
ATOM 671 C C . GLU A 1 94 ? 5.177 24.109 38.933 1.00 29.42 95 GLU A C 1
ATOM 672 O O . GLU A 1 94 ? 5.454 23.324 38.033 1.00 33.04 95 GLU A O 1
ATOM 678 N N . THR A 1 95 ? 6.019 25.034 39.395 1.00 21.86 96 THR A N 1
ATOM 679 C CA . THR A 1 95 ? 7.348 25.258 38.839 1.00 20.70 96 THR A CA 1
ATOM 680 C C . THR A 1 95 ? 8.325 24.386 39.591 1.0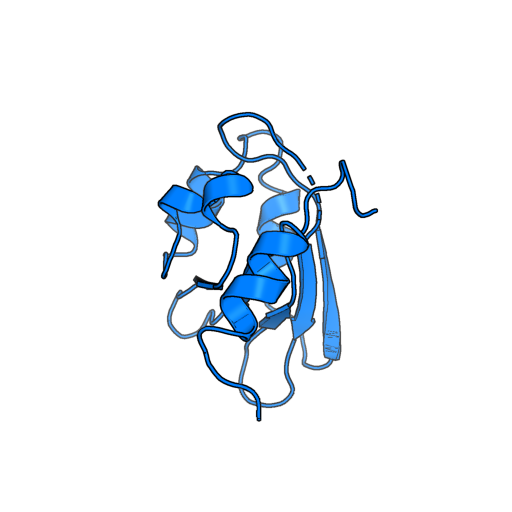0 19.25 96 THR A C 1
ATOM 681 O O . THR A 1 95 ? 8.332 24.370 40.825 1.00 22.90 96 THR A O 1
ATOM 692 N N . LEU A 1 97 ? 12.541 23.094 39.736 1.00 14.69 98 LEU A N 1
ATOM 693 C CA . LEU A 1 97 ? 13.927 23.223 39.381 1.00 14.52 98 LEU A CA 1
ATOM 694 C C . LEU A 1 97 ? 14.521 21.831 39.158 1.00 11.92 98 LEU A C 1
ATOM 695 O O . LEU A 1 97 ? 14.430 20.945 40.014 1.00 12.32 98 LEU A O 1
ATOM 700 N N . TRP A 1 98 ? 15.132 21.657 37.990 1.00 11.82 99 TRP A N 1
ATOM 701 C CA . TRP A 1 98 ? 15.880 20.446 37.652 1.00 11.31 99 TRP A CA 1
ATOM 702 C C . TRP A 1 98 ? 17.364 20.759 37.732 1.00 13.47 99 TRP A C 1
ATOM 703 O O . TRP A 1 98 ? 17.822 21.716 37.127 1.00 15.10 99 TRP A O 1
ATOM 714 N N . ARG A 1 99 ? 18.104 19.976 38.518 1.00 13.18 100 ARG A N 1
ATOM 715 C CA . ARG A 1 99 ? 19.554 20.144 38.648 1.00 11.78 100 ARG A CA 1
ATOM 716 C C . ARG A 1 99 ? 20.253 18.795 38.539 1.00 10.78 100 ARG A C 1
ATOM 717 O O . ARG A 1 99 ? 19.925 17.845 39.245 1.00 10.92 100 ARG A O 1
ATOM 725 N N . GLY A 1 100 ? 21.249 18.708 37.670 1.00 12.81 101 GLY A N 1
ATOM 726 C CA . GLY A 1 100 ? 22.011 17.465 37.555 1.00 11.38 101 GLY A CA 1
ATOM 727 C C . GLY A 1 100 ? 23.240 17.664 36.695 1.00 11.25 101 GLY A C 1
ATOM 728 O O . GLY A 1 100 ? 23.766 18.778 36.602 1.00 11.53 101 GLY A O 1
ATOM 729 N N . VAL A 1 101 ? 23.702 16.578 36.084 1.00 12.20 102 VAL A N 1
ATOM 730 C CA . VAL A 1 101 ? 24.925 16.628 35.285 1.00 13.00 102 VAL A CA 1
ATOM 731 C C . VAL A 1 101 ? 24.902 15.503 34.261 1.00 11.61 102 VAL A C 1
ATOM 732 O O . VAL A 1 101 ? 24.231 14.484 34.470 1.00 11.98 102 VAL A O 1
ATOM 736 N N . TRP A 1 102 ? 25.633 15.692 33.162 1.00 11.95 103 TRP A N 1
ATOM 737 C CA . TRP A 1 102 ? 25.913 14.619 32.221 1.00 13.51 103 TRP A CA 1
ATOM 738 C C . TRP A 1 102 ? 26.994 13.708 32.818 1.00 12.44 103 TRP A C 1
ATOM 739 O O . TRP A 1 102 ? 28.045 14.170 33.283 1.00 13.90 103 TRP A O 1
ATOM 750 N N . LEU A 1 103 ? 26.677 12.419 32.863 1.00 12.40 104 LEU A N 1
ATOM 751 C CA . LEU A 1 103 ? 27.506 11.425 33.549 1.00 12.74 104 LEU A CA 1
ATOM 752 C C . LEU A 1 103 ? 28.759 11.053 32.755 1.00 13.28 104 LEU A C 1
ATOM 753 O O . LEU A 1 103 ? 28.897 11.414 31.587 1.00 15.62 104 LEU A O 1
ATOM 758 N N . GLU A 1 104 ? 29.684 10.350 33.409 1.00 15.61 105 GLU A N 1
ATOM 759 C CA . GLU A 1 104 ? 30.935 9.958 32.773 1.00 19.51 105 GLU A CA 1
ATOM 760 C C . GLU A 1 104 ? 30.806 8.761 31.830 1.00 20.52 105 GLU A C 1
ATOM 761 O O . GLU A 1 104 ? 31.525 8.654 30.836 1.00 23.61 105 GLU A O 1
ATOM 767 N N . GLU A 1 105 ? 29.881 7.868 32.150 1.00 18.81 106 GLU A N 1
ATOM 768 C CA . GLU A 1 105 ? 29.703 6.646 31.402 1.00 23.28 106 GLU A CA 1
ATOM 769 C C . GLU A 1 105 ? 28.470 6.752 30.502 1.00 20.35 106 GLU A C 1
ATOM 770 O O . GLU A 1 105 ? 27.365 7.018 30.979 1.00 23.84 106 GLU A O 1
ATOM 776 N N . GLY A 1 106 ? 28.672 6.538 29.204 1.00 24.91 107 GLY A N 1
ATOM 777 C CA . GLY A 1 106 ? 27.604 6.675 28.214 1.00 25.77 107 GLY A CA 1
ATOM 778 C C . GLY A 1 106 ? 27.271 8.131 27.916 1.00 21.21 107 GLY A C 1
ATOM 779 O O . GLY A 1 106 ? 28.026 9.049 28.268 1.00 22.41 107 GLY A O 1
ATOM 780 N N . VAL A 1 107 ? 26.158 8.332 27.222 1.00 17.99 108 VAL A N 1
ATOM 781 C CA . VAL A 1 107 ? 25.644 9.659 26.937 1.00 16.43 108 VAL A CA 1
ATOM 782 C C . VAL A 1 107 ? 24.326 9.717 27.714 1.00 14.71 108 VAL A C 1
ATOM 783 O O . VAL A 1 107 ? 23.273 9.370 27.194 1.00 16.59 108 VAL A O 1
ATOM 787 N N . ARG A 1 108 ? 24.428 10.114 28.985 1.00 12.89 109 ARG A N 1
ATOM 788 C CA . ARG A 1 108 ? 23.319 10.060 29.957 1.00 12.55 109 ARG A CA 1
ATOM 789 C C . ARG A 1 108 ? 23.445 11.219 30.939 1.00 12.37 109 ARG A C 1
ATOM 790 O O . ARG A 1 108 ? 24.564 11.659 31.255 1.00 12.72 109 ARG A O 1
ATOM 798 N N . ALA A 1 109 ? 22.303 11.685 31.449 1.00 11.80 110 ALA A N 1
ATOM 799 C CA . ALA A 1 109 ? 22.270 12.707 32.501 1.00 11.28 110 ALA A CA 1
ATOM 800 C C . ALA A 1 109 ? 21.420 12.217 33.668 1.00 12.58 110 ALA A C 1
ATOM 801 O O . ALA A 1 109 ? 20.556 11.361 33.502 1.00 13.12 110 ALA A O 1
ATOM 803 N N . ALA A 1 110 ? 21.676 12.751 34.849 1.00 12.84 111 ALA A N 1
ATOM 804 C CA . ALA A 1 110 ? 20.891 12.391 36.032 1.00 12.62 111 ALA A CA 1
ATOM 805 C C . ALA A 1 110 ? 20.847 13.564 36.996 1.00 13.42 111 ALA A C 1
ATOM 806 O O . ALA A 1 110 ? 21.681 14.459 36.920 1.00 12.13 111 ALA A O 1
ATOM 808 N N . GLY A 1 111 ? 19.902 13.550 37.930 1.00 12.66 112 GLY A N 1
ATOM 809 C CA . GLY A 1 111 ? 19.864 14.596 38.925 1.00 11.76 112 GLY A CA 1
ATOM 810 C C . GLY A 1 111 ? 18.618 14.580 39.770 1.00 10.53 112 GLY A C 1
ATOM 811 O O . GLY A 1 111 ? 17.963 13.537 39.925 1.00 11.33 112 GLY A O 1
ATOM 812 N N . VAL A 1 112 ? 18.322 15.753 40.322 1.00 10.55 113 VAL A N 1
ATOM 813 C CA A VAL A 1 112 ? 17.159 15.957 41.187 0.50 10.62 113 VAL A CA 1
ATOM 814 C CA B VAL A 1 112 ? 17.164 15.943 41.180 0.50 10.61 113 VAL A CA 1
ATOM 815 C C . VAL A 1 112 ? 16.172 16.936 40.557 1.00 10.85 113 VAL A C 1
ATOM 816 O O . VAL A 1 112 ? 16.550 17.796 39.741 1.00 10.58 113 VAL A O 1
ATOM 823 N N . VAL A 1 113 ? 14.906 16.794 40.917 1.00 10.72 114 VAL A N 1
ATOM 824 C CA . VAL A 1 113 ? 13.908 17.785 40.568 1.00 10.86 114 VAL A CA 1
ATOM 825 C C . VAL A 1 113 ? 13.176 18.153 41.855 1.00 12.34 114 VAL A C 1
ATOM 826 O O . VAL A 1 113 ? 12.824 17.283 42.675 1.00 11.22 114 VAL A O 1
ATOM 830 N N . ALA A 1 114 ? 13.007 19.453 42.048 1.00 12.13 115 ALA A N 1
ATOM 831 C CA . ALA A 1 114 ? 12.510 19.983 43.306 1.00 13.99 115 ALA A CA 1
ATOM 832 C C . ALA A 1 114 ? 11.504 21.084 43.057 1.00 15.28 115 ALA A C 1
ATOM 833 O O . ALA A 1 114 ? 11.580 21.764 42.041 1.00 15.85 115 ALA A O 1
ATOM 835 N N . PRO A 1 115 ? 10.564 21.278 43.994 1.00 16.91 116 PRO A N 1
ATOM 836 C CA . PRO A 1 115 ? 9.624 22.394 43.830 1.00 19.65 116 PRO A CA 1
ATOM 837 C C . PRO A 1 115 ? 10.310 23.700 44.164 1.00 21.10 116 PRO A C 1
ATOM 838 O O . PRO A 1 115 ? 11.024 23.788 45.163 1.00 24.16 116 PRO A O 1
ATOM 842 N N . GLU A 1 116 ? 10.129 24.722 43.337 1.00 27.30 117 GLU A N 1
ATOM 843 C CA . GLU A 1 116 ? 10.832 25.971 43.623 1.00 29.84 117 GLU A CA 1
ATOM 844 C C . GLU A 1 116 ? 10.225 26.734 44.823 1.00 35.72 117 GLU A C 1
ATOM 845 O O . GLU A 1 116 ? 10.857 27.635 45.389 1.00 37.70 117 GLU A O 1
ATOM 851 N N . THR A 1 117 ? 9.021 26.322 45.226 1.00 34.66 118 THR A N 1
ATOM 852 C CA . THR A 1 117 ? 8.375 26.813 46.441 1.00 38.72 118 THR A CA 1
ATOM 853 C C . THR A 1 117 ? 9.180 26.460 47.704 1.00 39.43 118 THR A C 1
ATOM 854 O O . THR A 1 117 ? 8.923 26.997 48.786 1.00 40.26 118 THR A O 1
ATOM 858 N N . LYS A 1 118 ? 10.161 25.569 47.546 1.00 36.64 119 LYS A N 1
ATOM 859 C CA . LYS A 1 118 ? 11.009 25.095 48.646 1.00 36.68 119 LYS A CA 1
ATOM 860 C C . LYS A 1 118 ? 12.501 25.210 48.309 1.00 36.36 119 LYS A C 1
ATOM 861 O O . LYS A 1 118 ? 13.326 25.471 49.192 1.00 34.90 119 LYS A O 1
ATOM 867 N N . PHE A 1 119 ? 12.838 25.017 47.034 1.00 61.47 120 PHE A N 1
ATOM 868 C CA . PHE A 1 119 ? 14.227 25.034 46.569 1.00 56.29 120 PHE A CA 1
ATOM 869 C C . PHE A 1 119 ? 14.409 26.031 45.419 1.00 55.65 120 PHE A C 1
ATOM 870 O O . PHE A 1 119 ? 13.529 26.162 44.565 1.00 60.37 120 PHE A O 1
ATOM 878 N N . SER A 1 120 ? 15.551 26.725 45.397 1.00 56.68 121 SER A N 1
ATOM 879 C CA . SER A 1 120 ? 15.838 27.752 44.376 1.00 55.72 121 SER A CA 1
ATOM 880 C C . SER A 1 120 ? 17.140 27.507 43.611 1.00 62.68 121 SER A C 1
ATOM 881 O O . SER A 1 120 ? 18.212 27.411 44.201 1.00 72.68 121 SER A O 1
#

Foldseek 3Di:
DDDLVNVQVVLAVQLKKKWKQAVVVQKIAIGHNCVSQQNVVQPRIDGPVVQLQFFDVVQSVQSVLQHDFDDFFAWRWGKGAGPVGFMIWTWTQHDPHRMIIGMDHTVVRPD

Organism: Caulobacter vibrioides (strain NA1000 / CB15N) (NCBI:txid565050)

InterPro domains:
  IPR000160 GGDEF domain [PF00990] (128-271)
  IPR000160 GGDEF domain [PS50887] (149-279)
  IPR000160 GGDEF domain [SM00267] (112-277)
  IPR000160 GGDEF domain [TIGR00254] (127-273)
  IPR000160 GGDEF domain [cd01949] (128-257)
  IPR001633 EAL domain [PF00563] (293-529)
  IPR001633 EAL domain [PS50883] (288-544)
  IPR001633 EAL domain [SM00052] (287-535)
  IPR001633 EAL domain [cd01948] (293-535)
  IPR029787 Nucleotide cyclase [SSF55073] (128-276)
  IPR035919 EAL domain superfamily [G3DSA:3.20.20.450] (289-547)
  IPR035919 EAL domain superfamily [SSF141868] (293-543)
  IPR043128 Reverse transcriptase/Diguanylate cyclase domain [G3DSA:3.30.70.270] (129-288)
  IPR048820 PdeA-like, PAS domain [PF21815] (12-117)

Nearest PDB structures (foldseek):
  3u2a-assembly1_A-2  TM=1.009E+00  e=1.917E-24  Caulobacter vibrioides
  6pps-assembly1_B  TM=5.997E-01  e=7.514E-04  Brucella abortus 2308
  8yb4-assembly1_B  TM=5.688E-01  e=3.929E-02  Arabidopsis thaliana
  9iuz-assembly1_B  TM=5.874E-01  e=5.799E-02  Arabidopsis thaliana
  8isi-assembly1_A  TM=5.946E-01  e=9.744E-02  Arabidopsis thaliana

Secondary structure (DSSP, 8-state):
---HHHHHHHHHHHT-EEEEEETTTTEEEEEESTGGGT-GGG-SEE-HHHHHHHB-GGGHHHHHHHHS---TT-EEEE---BTTS---EEEEE-SSSS-EEEEE--TTT--

B-factor: mean 23.24, std 12.78, range [10.41, 98.02]

Radius of gyration: 13.31 Å; Cα contacts (8 Å, |Δi|>4): 231; chains: 1; bounding box: 32×28×33 Å

Sequence (111 aa):
IWDATTATLEALGAADVVALWIWEPETDRRLRLNGAARALGLGPLAPECSSAAFRALALPQDRRAQAEEVLKPREPGSEVVARFRVRGGETLWRGVWLEEGVRAAGVVVAPETKFS

GO terms:
  GO:0042802 identical protein binding (F, IPI)